Protein AF-A0A929ILS2-F1 (afdb_monomer_lite)

Secondary structure (DSSP, 8-state):
-HHHHHHHHTS-HHHHHHHHHHTT-TT-------S-HHHHHHHHGGGG----HHHHHHHHHHS-TT-S-S-SS-HHHHGGGT-

Structure (mmCIF, N/CA/C/O backbone):
data_AF-A0A929ILS2-F1
#
_entry.id   AF-A0A929ILS2-F1
#
loop_
_atom_site.group_PDB
_atom_site.id
_atom_site.type_symbol
_atom_site.label_atom_id
_atom_site.label_alt_id
_atom_site.label_comp_id
_atom_site.label_asym_id
_atom_site.label_entity_id
_atom_site.label_seq_id
_atom_site.pdbx_PDB_ins_code
_atom_site.Cartn_x
_atom_site.Cartn_y
_atom_site.Cartn_z
_atom_site.occupancy
_atom_site.B_iso_or_equiv
_atom_site.auth_seq_id
_atom_site.auth_comp_id
_atom_site.auth_asym_id
_atom_site.auth_atom_id
_atom_site.pdbx_PDB_model_num
ATOM 1 N N . PRO A 1 1 ? -8.792 8.274 1.690 1.00 93.56 1 PRO A N 1
ATOM 2 C CA . PRO A 1 1 ? -9.233 6.988 2.300 1.00 93.56 1 PRO A CA 1
ATOM 3 C C . PRO A 1 1 ? -8.108 6.263 3.049 1.00 93.56 1 PRO A C 1
ATOM 5 O O . PRO A 1 1 ? -8.396 5.599 4.035 1.00 93.56 1 PRO A O 1
ATOM 8 N N . LEU A 1 2 ? -6.851 6.385 2.601 1.00 97.00 2 LEU A N 1
ATOM 9 C CA . LEU A 1 2 ? -5.726 5.662 3.196 1.00 97.00 2 LEU A CA 1
ATOM 10 C C . LEU A 1 2 ? -5.500 6.013 4.670 1.00 97.00 2 LEU A C 1
ATOM 12 O O . LEU A 1 2 ? -5.367 5.099 5.470 1.00 97.00 2 LEU A O 1
ATOM 16 N N . GLU A 1 3 ? -5.500 7.294 5.056 1.00 97.88 3 GLU A N 1
ATOM 17 C CA . GLU A 1 3 ? -5.279 7.686 6.458 1.00 97.88 3 GLU A CA 1
ATOM 18 C C . GLU A 1 3 ? -6.394 7.199 7.387 1.00 97.88 3 GLU A C 1
ATOM 20 O O . GLU A 1 3 ? -6.139 6.769 8.510 1.00 97.88 3 GLU A O 1
ATOM 25 N N . GLU A 1 4 ? -7.635 7.248 6.911 1.00 98.19 4 GLU A N 1
ATOM 26 C CA . GLU A 1 4 ? -8.807 6.799 7.659 1.00 98.19 4 GLU A CA 1
ATOM 27 C C . GLU A 1 4 ? -8.755 5.287 7.920 1.00 98.19 4 GLU A C 1
ATOM 29 O O . GLU A 1 4 ? -8.888 4.849 9.061 1.00 98.19 4 GLU A O 1
ATOM 34 N N . ILE A 1 5 ? -8.486 4.496 6.877 1.00 98.44 5 ILE A N 1
ATOM 35 C CA . ILE A 1 5 ? -8.356 3.036 6.975 1.00 98.44 5 ILE A CA 1
ATOM 36 C C . ILE A 1 5 ? -7.127 2.674 7.819 1.00 98.44 5 ILE A C 1
ATOM 38 O O . ILE A 1 5 ? -7.204 1.808 8.685 1.00 98.44 5 ILE A O 1
ATOM 42 N N . ALA A 1 6 ? -6.013 3.386 7.653 1.00 98.25 6 ALA A N 1
ATOM 43 C CA . ALA A 1 6 ? -4.815 3.183 8.463 1.00 98.25 6 ALA A CA 1
ATOM 44 C C . ALA A 1 6 ? -5.092 3.412 9.955 1.00 98.25 6 ALA A C 1
ATOM 46 O O . ALA A 1 6 ? -4.670 2.627 10.799 1.00 98.25 6 ALA A O 1
ATOM 47 N N . THR A 1 7 ? -5.874 4.446 10.275 1.00 98.31 7 THR A N 1
ATOM 48 C CA . THR A 1 7 ? -6.297 4.739 11.650 1.00 98.31 7 THR A CA 1
ATOM 49 C C . THR A 1 7 ? -7.190 3.630 12.207 1.00 98.31 7 THR A C 1
ATOM 51 O O . THR A 1 7 ? -6.960 3.176 13.325 1.00 98.31 7 THR A O 1
ATOM 54 N N . LYS A 1 8 ? -8.168 3.154 11.422 1.00 98.19 8 LYS A N 1
ATOM 55 C CA . LYS A 1 8 ? -9.056 2.033 11.782 1.00 98.19 8 LYS A CA 1
ATOM 56 C C . LYS A 1 8 ? -8.271 0.760 12.123 1.00 98.19 8 LYS A C 1
ATOM 58 O O . LYS A 1 8 ? -8.621 0.075 13.078 1.00 98.19 8 LYS A O 1
ATOM 63 N N . HIS A 1 9 ? -7.212 0.473 11.369 1.00 97.62 9 HIS A N 1
ATOM 64 C CA . HIS A 1 9 ? -6.391 -0.735 11.517 1.00 97.62 9 HIS A CA 1
ATOM 65 C C . HIS A 1 9 ? -5.142 -0.559 12.388 1.00 97.62 9 HIS A C 1
ATOM 67 O O . HIS A 1 9 ? -4.386 -1.510 12.571 1.00 97.62 9 HIS A O 1
ATOM 73 N N . GLY A 1 10 ? -4.897 0.639 12.929 1.00 97.44 10 GLY A N 1
ATOM 74 C CA . GLY A 1 10 ? -3.705 0.921 13.735 1.00 97.44 10 GLY A CA 1
ATOM 75 C C . GLY A 1 10 ? -2.385 0.727 12.974 1.00 97.44 10 GLY A C 1
ATOM 76 O O . GLY A 1 10 ? -1.388 0.313 13.564 1.00 97.44 10 GLY A O 1
ATOM 77 N N . CYS A 1 11 ? -2.380 0.996 11.669 1.00 97.81 11 CYS A N 1
ATOM 78 C CA . CYS A 1 11 ? -1.255 0.763 10.765 1.00 97.81 11 CYS A CA 1
ATOM 79 C C . CYS A 1 11 ? -0.862 2.058 10.027 1.00 97.81 11 CYS A C 1
ATOM 81 O O . CYS A 1 11 ? -1.402 3.132 10.302 1.00 97.81 11 CYS A O 1
ATOM 83 N N . THR A 1 12 ? 0.113 2.003 9.114 1.00 98.12 12 THR A N 1
ATOM 84 C CA . THR A 1 12 ? 0.488 3.175 8.303 1.00 98.12 12 THR A CA 1
ATOM 85 C C . THR A 1 12 ? -0.289 3.230 6.984 1.00 98.12 12 THR A C 1
ATOM 87 O O . THR A 1 12 ? -0.648 2.192 6.425 1.00 98.12 12 THR A O 1
ATOM 90 N N . PRO A 1 13 ? -0.497 4.425 6.397 1.00 98.00 13 PRO A N 1
ATOM 91 C CA . PRO A 1 13 ? -1.095 4.546 5.065 1.00 98.00 13 PRO A CA 1
ATOM 92 C C . PRO A 1 13 ? -0.350 3.752 3.979 1.00 98.00 13 PRO A C 1
ATOM 94 O O . PRO A 1 13 ? -0.972 3.258 3.041 1.00 98.00 13 PRO A O 1
ATOM 97 N N . ALA A 1 14 ? 0.973 3.599 4.110 1.00 97.19 14 ALA A N 1
ATOM 98 C CA . ALA A 1 14 ? 1.770 2.793 3.188 1.00 97.19 14 ALA A CA 1
ATOM 99 C C . ALA A 1 14 ? 1.438 1.298 3.304 1.00 97.19 14 ALA A C 1
ATOM 101 O O . ALA A 1 14 ? 1.343 0.615 2.285 1.00 97.19 14 ALA A O 1
ATOM 102 N N . GLN A 1 15 ? 1.202 0.804 4.524 1.00 98.25 15 GLN A N 1
ATOM 103 C CA . GLN A 1 15 ? 0.764 -0.573 4.753 1.00 98.25 15 GLN A CA 1
ATOM 104 C C . GLN A 1 15 ? -0.612 -0.832 4.142 1.00 98.25 15 GLN A C 1
ATOM 106 O O . GLN A 1 15 ? -0.780 -1.845 3.471 1.00 98.25 15 GLN A O 1
ATOM 111 N N . VAL A 1 16 ? -1.559 0.104 4.284 1.00 98.44 16 VAL A N 1
ATOM 112 C CA . VAL A 1 16 ? -2.881 0.004 3.637 1.00 98.44 16 VAL A CA 1
ATOM 113 C C . VAL A 1 16 ? -2.749 -0.073 2.118 1.00 98.44 16 VAL A C 1
ATOM 115 O O . VAL A 1 16 ? -3.343 -0.948 1.495 1.00 98.44 16 VAL A O 1
ATOM 118 N N . ALA A 1 17 ? -1.952 0.812 1.514 1.00 97.12 17 ALA A N 1
ATOM 119 C CA . ALA A 1 17 ? -1.764 0.823 0.066 1.00 97.12 17 ALA A CA 1
ATOM 120 C C . ALA A 1 17 ? -1.151 -0.490 -0.452 1.00 97.12 17 ALA A C 1
ATOM 122 O O . ALA A 1 17 ? -1.587 -1.012 -1.475 1.00 97.12 17 ALA A O 1
ATOM 123 N N . LEU A 1 18 ? -0.161 -1.040 0.258 1.00 97.69 18 LEU A N 1
ATOM 124 C CA . LEU A 1 18 ? 0.470 -2.307 -0.113 1.00 97.69 18 LEU A CA 1
ATOM 125 C C . LEU A 1 18 ? -0.464 -3.506 0.084 1.00 97.69 18 LEU A C 1
ATOM 127 O O . LEU A 1 18 ? -0.539 -4.345 -0.808 1.00 97.69 18 LEU A O 1
ATOM 131 N N . ALA A 1 19 ? -1.194 -3.570 1.201 1.00 97.75 19 ALA A N 1
ATOM 132 C CA . ALA A 1 19 ? -2.165 -4.633 1.463 1.00 97.75 19 ALA A CA 1
ATOM 133 C C . ALA A 1 19 ? -3.287 -4.642 0.416 1.00 97.75 19 ALA A C 1
ATOM 135 O O . ALA A 1 19 ? -3.688 -5.702 -0.053 1.00 97.75 19 ALA A O 1
ATOM 136 N N . TRP A 1 20 ? -3.734 -3.462 -0.019 1.00 97.44 20 TRP A N 1
ATOM 137 C CA . TRP A 1 20 ? -4.714 -3.338 -1.095 1.00 97.44 20 TRP A CA 1
ATOM 138 C C . TRP A 1 20 ? -4.199 -3.880 -2.427 1.00 97.44 20 TRP A C 1
ATOM 140 O O . TRP A 1 20 ? -4.911 -4.641 -3.070 1.00 97.44 20 TRP A O 1
ATOM 150 N N . ILE A 1 21 ? -2.960 -3.549 -2.819 1.00 95.12 21 ILE A N 1
ATOM 151 C CA . ILE A 1 21 ? -2.349 -4.080 -4.052 1.00 95.12 21 ILE A CA 1
ATOM 152 C C . ILE A 1 21 ? -2.232 -5.607 -3.986 1.00 95.12 21 ILE A C 1
ATOM 154 O O . ILE A 1 21 ? -2.548 -6.281 -4.961 1.00 95.12 21 ILE A O 1
ATOM 158 N N . LEU A 1 22 ? -1.801 -6.148 -2.844 1.00 95.75 22 LEU A N 1
ATOM 159 C CA . LEU A 1 22 ? -1.683 -7.593 -2.628 1.00 95.75 22 LEU A CA 1
ATOM 160 C C . LEU A 1 22 ? -3.040 -8.312 -2.689 1.00 95.75 22 LEU A C 1
ATOM 162 O O . LEU A 1 22 ? -3.091 -9.473 -3.074 1.00 95.75 22 LEU A O 1
ATOM 166 N N . ALA A 1 23 ? -4.136 -7.631 -2.345 1.00 95.50 23 ALA A N 1
ATOM 167 C CA . ALA A 1 23 ? -5.485 -8.191 -2.401 1.00 95.50 23 ALA A CA 1
ATOM 168 C C . ALA A 1 23 ? -6.075 -8.263 -3.825 1.00 95.50 23 ALA A C 1
ATOM 170 O O . ALA A 1 23 ? -7.113 -8.891 -4.012 1.00 95.50 23 ALA A O 1
ATOM 171 N N . GLN A 1 24 ? -5.448 -7.634 -4.828 1.00 92.88 24 GLN A N 1
ATOM 172 C CA . GLN A 1 24 ? -5.981 -7.593 -6.198 1.00 92.88 24 GLN A CA 1
ATOM 173 C C . GLN A 1 24 ? -5.789 -8.909 -6.974 1.00 92.88 24 GLN A C 1
ATOM 175 O O . GLN A 1 24 ? -6.449 -9.111 -7.992 1.00 92.88 24 GLN A O 1
ATOM 180 N N . GLY A 1 25 ? -4.903 -9.800 -6.517 1.00 92.12 25 GLY A N 1
ATOM 181 C CA . GLY A 1 25 ? -4.672 -11.099 -7.147 1.00 92.12 25 GLY A CA 1
ATOM 182 C C . GLY A 1 25 ? -3.336 -11.729 -6.761 1.00 92.12 25 GLY A C 1
ATOM 183 O O . GLY A 1 25 ? -2.354 -11.031 -6.511 1.00 92.12 25 GLY A O 1
ATOM 184 N N . ASP A 1 26 ? -3.288 -13.062 -6.761 1.00 92.62 26 ASP A N 1
ATOM 185 C CA . ASP A 1 26 ? -2.080 -13.838 -6.434 1.00 92.62 26 ASP A CA 1
ATOM 186 C C . ASP A 1 26 ? -0.950 -13.667 -7.471 1.00 92.62 26 ASP A C 1
ATOM 188 O O . ASP A 1 26 ? 0.201 -14.031 -7.227 1.00 92.62 26 ASP A O 1
ATOM 192 N N . ASP A 1 27 ? -1.265 -13.116 -8.644 1.00 96.31 27 ASP A N 1
ATOM 193 C CA . ASP A 1 27 ? -0.337 -12.797 -9.728 1.00 96.31 27 ASP A CA 1
ATOM 194 C C . ASP A 1 27 ? 0.258 -11.380 -9.627 1.00 96.31 27 ASP A C 1
ATOM 196 O O . ASP A 1 27 ? 1.092 -10.990 -10.451 1.00 96.31 27 ASP A O 1
ATOM 200 N N . ILE A 1 28 ? -0.117 -10.613 -8.599 1.00 93.88 28 ILE A N 1
ATOM 201 C CA . ILE A 1 28 ? 0.340 -9.240 -8.388 1.00 93.88 28 ILE A CA 1
ATOM 202 C C . ILE A 1 28 ? 1.392 -9.199 -7.278 1.00 93.88 28 ILE A C 1
ATOM 204 O O . ILE A 1 28 ? 1.115 -9.399 -6.098 1.00 93.88 28 ILE A O 1
ATOM 208 N N . VAL A 1 29 ? 2.628 -8.861 -7.659 1.00 94.69 29 VAL A N 1
ATOM 209 C CA . VAL A 1 29 ? 3.761 -8.755 -6.728 1.00 94.69 29 VAL A CA 1
ATOM 210 C C . VAL A 1 29 ? 4.250 -7.302 -6.649 1.00 94.69 29 VAL A C 1
ATOM 212 O O . VAL A 1 29 ? 4.938 -6.836 -7.564 1.00 94.69 29 VAL A O 1
ATOM 215 N N . PRO A 1 30 ? 3.932 -6.552 -5.576 1.00 93.94 30 PRO A N 1
ATOM 216 C CA . PRO A 1 30 ? 4.441 -5.198 -5.403 1.00 93.94 30 PRO A CA 1
ATOM 217 C C . PRO A 1 30 ? 5.948 -5.208 -5.115 1.00 93.94 30 PRO A C 1
ATOM 219 O O . PRO A 1 30 ? 6.449 -5.998 -4.319 1.00 93.94 30 PRO A O 1
ATOM 222 N N . ILE A 1 31 ? 6.673 -4.265 -5.721 1.00 96.25 31 ILE A N 1
ATOM 223 C CA . ILE A 1 31 ? 8.125 -4.079 -5.551 1.00 96.25 31 ILE A CA 1
ATOM 224 C C . ILE A 1 31 ? 8.441 -2.708 -4.923 1.00 96.25 31 ILE A C 1
ATOM 226 O O . ILE A 1 31 ? 9.005 -1.831 -5.585 1.00 96.25 31 ILE A O 1
ATOM 230 N N . PRO A 1 32 ? 8.051 -2.462 -3.656 1.00 95.06 32 PRO A N 1
ATOM 231 C CA . PRO A 1 32 ? 8.219 -1.153 -3.041 1.00 95.06 32 PRO A CA 1
ATOM 232 C C . PRO A 1 32 ? 9.700 -0.831 -2.802 1.00 95.06 32 PRO A C 1
ATOM 234 O O . PRO A 1 32 ? 10.378 -1.454 -1.985 1.00 95.06 32 PRO A O 1
ATOM 237 N N . GLY A 1 33 ? 10.201 0.189 -3.498 1.00 95.62 33 GLY A N 1
ATOM 238 C CA . GLY A 1 33 ? 11.559 0.696 -3.321 1.00 95.62 33 GLY A CA 1
ATOM 239 C C . GLY A 1 33 ? 11.658 1.720 -2.189 1.00 95.62 33 GLY A C 1
ATOM 240 O O . GLY A 1 33 ? 10.877 2.667 -2.118 1.00 95.62 33 GLY A O 1
ATOM 241 N N . THR A 1 34 ? 12.665 1.585 -1.325 1.00 96.00 34 THR A N 1
ATOM 242 C CA . THR A 1 34 ? 12.997 2.580 -0.295 1.00 96.00 34 THR A CA 1
ATOM 243 C C . THR A 1 34 ? 14.503 2.628 -0.043 1.00 96.00 34 THR A C 1
ATOM 245 O O . THR A 1 34 ? 15.209 1.647 -0.249 1.00 96.00 34 THR A O 1
ATOM 248 N N . LYS A 1 35 ? 15.005 3.780 0.417 1.00 96.94 35 LYS A N 1
ATOM 249 C CA . LYS A 1 35 ? 16.402 3.962 0.858 1.00 96.94 35 LYS A CA 1
ATOM 250 C C . LYS A 1 35 ? 16.568 3.865 2.379 1.00 96.94 35 LYS A C 1
ATOM 252 O O . LYS A 1 35 ? 17.674 4.035 2.878 1.00 96.94 35 LYS A O 1
ATOM 257 N N . ARG A 1 36 ? 15.468 3.685 3.115 1.00 97.69 36 ARG A N 1
ATOM 258 C CA . ARG A 1 36 ? 15.425 3.731 4.581 1.00 97.69 36 ARG A CA 1
ATOM 259 C C . ARG A 1 36 ? 15.087 2.350 5.142 1.00 97.69 36 ARG A C 1
ATOM 261 O O . ARG A 1 36 ? 14.016 1.847 4.790 1.00 97.69 36 ARG A O 1
ATOM 268 N N . PRO A 1 37 ? 15.932 1.759 6.005 1.00 96.6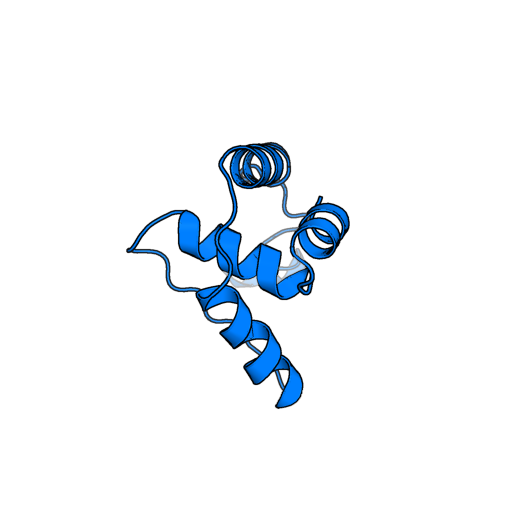2 37 PRO A N 1
ATOM 269 C CA . PRO A 1 37 ? 15.666 0.453 6.608 1.00 96.62 37 PRO A CA 1
ATOM 270 C C . PRO A 1 37 ? 14.338 0.395 7.368 1.00 96.62 37 PRO A C 1
ATOM 272 O O . PRO A 1 37 ? 13.613 -0.589 7.275 1.00 96.62 37 PRO A O 1
ATOM 275 N N . GLU A 1 38 ? 13.954 1.476 8.048 1.00 96.69 38 GLU A N 1
ATOM 276 C CA . GLU A 1 38 ? 12.714 1.527 8.835 1.00 96.69 38 GLU A CA 1
ATOM 277 C C . GLU A 1 38 ? 11.482 1.348 7.942 1.00 96.69 38 GLU A C 1
ATOM 279 O O . GLU A 1 38 ? 10.505 0.717 8.335 1.00 96.69 38 GLU A O 1
ATOM 284 N N . ARG A 1 39 ? 11.554 1.840 6.699 1.00 97.12 39 ARG A N 1
ATOM 285 C CA . ARG A 1 39 ? 10.478 1.695 5.712 1.00 97.12 39 ARG A CA 1
ATOM 286 C C . ARG A 1 39 ? 10.393 0.292 5.135 1.00 97.12 39 ARG A C 1
ATOM 288 O O . ARG A 1 39 ? 9.320 -0.099 4.703 1.00 97.12 39 ARG A O 1
ATOM 295 N N . VAL A 1 40 ? 11.485 -0.473 5.145 1.00 96.25 40 VAL A N 1
ATOM 296 C CA . VAL A 1 40 ? 11.428 -1.897 4.789 1.00 96.25 40 VAL A CA 1
ATOM 297 C C . VAL A 1 40 ? 10.567 -2.631 5.814 1.00 96.25 40 VAL A C 1
ATOM 299 O O . VAL A 1 40 ? 9.617 -3.304 5.433 1.00 96.25 40 VAL A O 1
ATOM 302 N N . ASN A 1 41 ? 10.840 -2.426 7.107 1.00 94.25 41 ASN A N 1
ATOM 303 C CA . ASN A 1 41 ? 10.055 -3.031 8.187 1.00 94.25 41 ASN A CA 1
ATOM 304 C C . ASN A 1 41 ? 8.591 -2.573 8.164 1.00 94.25 41 ASN A C 1
ATOM 306 O O . ASN A 1 41 ? 7.691 -3.393 8.322 1.00 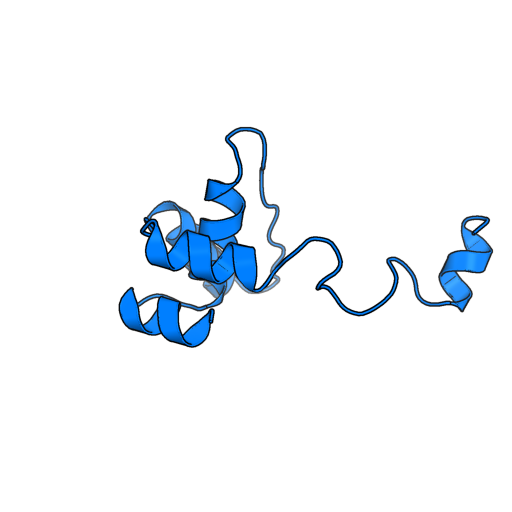94.25 41 ASN A O 1
ATOM 310 N N . GLU A 1 42 ? 8.350 -1.282 7.918 1.00 96.69 42 GLU A N 1
ATOM 311 C CA . GLU A 1 42 ? 6.998 -0.747 7.744 1.00 96.69 42 GLU A CA 1
ATOM 312 C C . GLU A 1 42 ? 6.262 -1.460 6.597 1.00 96.69 42 GLU A C 1
ATOM 314 O O . GLU A 1 42 ? 5.180 -2.001 6.814 1.00 96.69 42 GLU A O 1
ATOM 319 N N . ASN A 1 43 ? 6.873 -1.549 5.411 1.00 97.25 43 ASN A N 1
ATOM 320 C CA . ASN A 1 43 ? 6.272 -2.189 4.238 1.00 97.25 43 ASN A CA 1
ATOM 321 C C . ASN A 1 43 ? 5.970 -3.676 4.469 1.00 97.25 43 ASN A C 1
ATOM 323 O O . ASN A 1 43 ? 4.924 -4.155 4.040 1.00 97.25 43 ASN A O 1
ATOM 327 N N . LEU A 1 44 ? 6.850 -4.403 5.168 1.00 96.12 44 LEU A N 1
ATOM 328 C CA . LEU A 1 44 ? 6.635 -5.817 5.499 1.00 96.12 44 LEU A CA 1
ATOM 329 C C . LEU A 1 44 ? 5.388 -6.033 6.363 1.00 96.12 44 LEU A C 1
ATOM 331 O O . LEU A 1 44 ? 4.730 -7.062 6.236 1.00 96.12 44 LEU A O 1
ATOM 335 N N . GLY A 1 45 ? 5.024 -5.061 7.204 1.00 96.56 45 GLY A N 1
ATOM 336 C CA . GLY A 1 45 ? 3.810 -5.146 8.015 1.00 96.56 45 GLY A CA 1
ATOM 337 C C . GLY A 1 45 ? 2.516 -5.211 7.194 1.00 96.56 45 GLY A C 1
ATOM 338 O O . GLY A 1 45 ? 1.525 -5.732 7.696 1.00 96.56 45 GLY A O 1
ATOM 339 N N . ALA A 1 46 ? 2.530 -4.781 5.926 1.00 97.50 46 ALA A N 1
ATOM 340 C CA . ALA A 1 46 ? 1.382 -4.904 5.027 1.00 97.50 46 ALA A CA 1
ATOM 341 C C . ALA A 1 46 ? 0.954 -6.363 4.793 1.00 97.50 46 ALA A C 1
ATOM 343 O O . ALA A 1 46 ? -0.224 -6.621 4.586 1.00 97.50 46 ALA A O 1
ATOM 344 N N . LEU A 1 47 ? 1.888 -7.319 4.880 1.00 95.81 47 LEU A N 1
ATOM 345 C CA . LEU A 1 47 ? 1.606 -8.751 4.708 1.00 95.81 47 LEU A CA 1
ATOM 346 C C . LEU A 1 47 ? 0.701 -9.322 5.811 1.00 95.81 47 LEU A C 1
ATOM 348 O O . LEU A 1 47 ? 0.092 -10.368 5.623 1.00 95.81 47 LEU A O 1
ATOM 352 N N . ASN A 1 48 ? 0.630 -8.646 6.960 1.00 96.00 48 ASN A N 1
ATOM 353 C CA . ASN A 1 48 ? -0.181 -9.058 8.105 1.00 96.00 48 ASN A CA 1
ATOM 354 C C . ASN A 1 48 ? -1.495 -8.268 8.212 1.00 96.00 48 ASN A C 1
ATOM 356 O O . ASN A 1 48 ? -2.242 -8.457 9.171 1.00 96.00 48 ASN A O 1
ATOM 360 N N . LEU A 1 49 ? -1.762 -7.351 7.276 1.00 97.19 49 LEU A N 1
ATOM 361 C CA . LEU A 1 49 ? -2.948 -6.504 7.290 1.00 97.19 49 LEU A CA 1
ATOM 362 C C . LEU A 1 49 ? -4.049 -7.128 6.428 1.00 97.19 49 LEU A C 1
ATOM 364 O O . LEU A 1 49 ? -3.936 -7.170 5.206 1.00 97.19 49 LEU A O 1
ATOM 368 N N . ALA A 1 50 ? -5.135 -7.561 7.067 1.00 95.25 50 ALA A N 1
ATOM 369 C CA . ALA A 1 50 ? -6.348 -7.993 6.382 1.00 95.25 50 ALA A CA 1
ATOM 370 C C . ALA A 1 50 ? -7.325 -6.814 6.266 1.00 95.25 50 ALA A C 1
ATOM 372 O O . ALA A 1 50 ? -7.872 -6.352 7.268 1.00 95.25 50 ALA A O 1
ATOM 373 N N . LEU A 1 51 ? -7.525 -6.321 5.045 1.00 97.56 51 LEU A N 1
ATOM 374 C CA . LEU A 1 51 ? -8.553 -5.324 4.747 1.00 97.56 51 LEU A CA 1
ATOM 375 C C . LEU A 1 51 ? -9.910 -6.021 4.632 1.00 97.56 51 LEU A C 1
ATOM 377 O O . LEU A 1 51 ? -10.000 -7.082 4.017 1.00 97.56 51 LEU A O 1
ATOM 381 N N . ASP A 1 52 ? -10.951 -5.439 5.224 1.00 97.38 52 ASP A N 1
ATOM 382 C CA . ASP A 1 52 ? -12.308 -5.960 5.055 1.00 97.38 52 ASP A CA 1
ATOM 383 C C . ASP A 1 52 ? -12.939 -5.495 3.735 1.00 97.38 52 ASP A C 1
ATOM 385 O O . ASP A 1 52 ? -12.440 -4.584 3.068 1.00 97.38 52 ASP A O 1
ATOM 389 N N . ASP A 1 53 ? -14.060 -6.115 3.359 1.00 97.62 53 ASP A N 1
ATOM 390 C CA . ASP A 1 53 ? -14.765 -5.825 2.105 1.00 97.62 53 ASP A CA 1
ATOM 391 C C . ASP A 1 53 ? -15.142 -4.341 1.966 1.00 97.62 53 ASP A C 1
ATOM 393 O O . ASP A 1 53 ? -15.172 -3.800 0.860 1.00 97.62 53 ASP A O 1
ATOM 397 N N . GLY A 1 54 ? -15.418 -3.661 3.084 1.00 98.00 54 GLY A N 1
ATOM 398 C CA . GLY A 1 54 ? -15.745 -2.239 3.095 1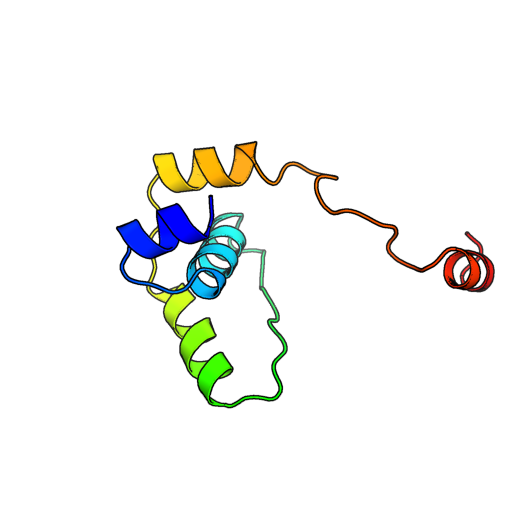.00 98.00 54 GLY A CA 1
ATOM 399 C C . GLY A 1 54 ? -14.532 -1.369 2.778 1.00 98.00 54 GLY A C 1
ATOM 400 O O . GLY A 1 54 ? -14.638 -0.414 2.003 1.00 98.00 54 GLY A O 1
ATOM 401 N N . ASP A 1 55 ? -13.375 -1.709 3.343 1.00 98.06 55 ASP A N 1
ATOM 402 C CA . ASP A 1 55 ? -12.114 -1.033 3.050 1.00 98.06 55 ASP A CA 1
ATOM 403 C C . ASP A 1 55 ? -11.699 -1.246 1.593 1.00 98.06 55 ASP A C 1
ATOM 405 O O . ASP A 1 55 ? -11.366 -0.275 0.909 1.00 98.06 55 ASP A O 1
ATOM 409 N N . LEU A 1 56 ? -11.780 -2.488 1.102 1.00 97.56 56 LEU A N 1
ATOM 410 C CA . LEU A 1 56 ? -11.476 -2.831 -0.289 1.00 97.56 56 LEU A CA 1
ATOM 411 C C . LEU A 1 56 ? -12.389 -2.072 -1.255 1.00 97.56 56 LEU A C 1
ATOM 413 O O . LEU A 1 56 ? -11.891 -1.336 -2.105 1.00 97.56 56 LEU A O 1
ATOM 417 N N . ALA A 1 57 ? -13.709 -2.126 -1.053 1.00 97.00 57 ALA A N 1
ATOM 418 C CA . ALA A 1 57 ? -14.665 -1.413 -1.898 1.00 97.00 57 ALA A CA 1
ATOM 419 C C . ALA A 1 57 ? -14.418 0.106 -1.914 1.00 97.00 57 ALA A C 1
ATOM 421 O O . ALA A 1 57 ? -14.537 0.759 -2.954 1.00 97.00 57 ALA A O 1
ATOM 422 N N . LYS A 1 58 ? -14.046 0.691 -0.768 1.00 97.50 58 LYS A N 1
ATOM 423 C CA . LYS A 1 58 ? -13.726 2.120 -0.667 1.00 97.50 58 LYS A CA 1
ATOM 424 C C . LYS A 1 58 ? -12.445 2.479 -1.420 1.00 97.50 58 LYS A C 1
ATOM 426 O O . LYS A 1 58 ? -12.383 3.541 -2.048 1.00 97.50 58 LYS A O 1
ATOM 431 N N . LEU A 1 59 ? -11.421 1.632 -1.339 1.00 96.75 59 LEU A N 1
ATOM 432 C CA . LEU A 1 59 ? -10.154 1.825 -2.042 1.00 96.75 59 LEU A CA 1
ATOM 433 C C . LEU A 1 59 ? -10.337 1.663 -3.554 1.00 96.75 59 LEU A C 1
ATOM 435 O O . LEU A 1 59 ? -9.932 2.561 -4.290 1.00 96.75 59 LEU A O 1
ATOM 439 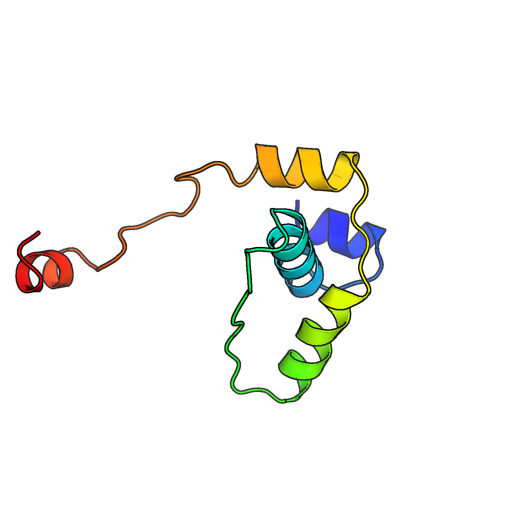N N . ASP A 1 60 ? -11.044 0.625 -4.000 1.00 95.06 60 ASP A N 1
ATOM 440 C CA . ASP A 1 60 ? -11.343 0.371 -5.416 1.00 95.06 60 ASP A CA 1
ATOM 441 C C . ASP A 1 60 ? -12.136 1.523 -6.050 1.00 95.06 60 ASP A C 1
ATOM 443 O O . ASP A 1 60 ? -11.809 1.995 -7.141 1.00 95.06 60 ASP A O 1
ATOM 447 N N . ALA A 1 61 ? -13.144 2.044 -5.341 1.00 94.69 61 ALA A N 1
ATOM 448 C CA . ALA A 1 61 ? -13.930 3.186 -5.808 1.00 94.69 61 ALA A CA 1
ATOM 449 C C . ALA A 1 61 ? -13.113 4.488 -5.878 1.00 94.69 61 ALA A C 1
ATOM 451 O O . ALA A 1 61 ? -13.418 5.367 -6.685 1.00 94.69 61 ALA A O 1
ATOM 452 N N . THR A 1 62 ? -12.085 4.633 -5.034 1.00 94.62 62 THR A N 1
ATOM 453 C CA . THR A 1 62 ? -11.238 5.834 -5.018 1.00 94.62 62 THR A CA 1
ATOM 454 C C . THR A 1 62 ? -10.133 5.771 -6.074 1.00 94.62 62 THR A C 1
ATOM 456 O O . THR A 1 62 ? -9.832 6.780 -6.711 1.00 94.62 62 THR A O 1
ATOM 459 N N . PHE A 1 63 ? -9.513 4.604 -6.257 1.00 92.06 63 PHE A N 1
ATOM 460 C CA . PHE A 1 63 ? -8.325 4.407 -7.090 1.00 92.06 63 PHE A CA 1
ATOM 461 C C . PHE A 1 63 ? -8.651 3.645 -8.378 1.00 92.06 63 PHE A C 1
ATOM 463 O O . PHE A 1 63 ? -8.017 2.647 -8.714 1.00 92.06 63 PHE A O 1
ATOM 470 N N . THR A 1 64 ? -9.638 4.140 -9.122 1.00 89.69 64 THR A N 1
ATOM 471 C CA . THR A 1 64 ? -10.040 3.557 -10.407 1.00 89.69 64 THR A CA 1
ATOM 472 C C . THR A 1 64 ? -8.916 3.631 -11.454 1.00 89.69 64 THR A C 1
ATOM 474 O O . THR A 1 64 ? -8.017 4.477 -11.360 1.00 89.69 64 THR A O 1
ATOM 477 N N . PRO A 1 65 ? -8.935 2.773 -12.494 1.00 85.06 65 PRO A N 1
ATOM 478 C CA . PRO A 1 65 ? -7.977 2.864 -13.591 1.00 85.06 65 PRO A CA 1
ATOM 479 C C . PRO A 1 65 ? -7.930 4.280 -14.186 1.00 85.06 65 PRO A C 1
ATOM 481 O O . PRO A 1 65 ? -8.945 4.823 -14.612 1.00 85.06 65 PRO A O 1
ATOM 484 N N . GLY A 1 66 ? -6.739 4.884 -14.209 1.00 83.38 66 GLY A N 1
ATOM 485 C CA . GLY A 1 66 ? -6.545 6.267 -14.665 1.00 83.38 66 GLY A CA 1
ATOM 486 C C . GLY A 1 66 ? -6.682 7.343 -13.579 1.00 83.38 66 GLY A C 1
ATOM 487 O O . GLY A 1 66 ? -6.491 8.516 -13.883 1.00 83.38 66 GLY A O 1
ATOM 488 N N . ALA A 1 67 ? -6.936 6.977 -12.317 1.00 85.06 67 ALA A N 1
ATOM 489 C CA . ALA A 1 67 ? -6.971 7.925 -11.198 1.00 85.06 67 ALA A CA 1
ATOM 490 C C . ALA A 1 67 ? -5.605 8.579 -10.903 1.00 85.06 67 ALA A C 1
ATOM 492 O O . ALA A 1 67 ? -5.539 9.651 -10.297 1.00 85.06 67 ALA A O 1
ATOM 493 N N . ALA A 1 68 ? -4.502 7.952 -11.326 1.00 83.75 68 ALA A N 1
ATOM 494 C CA . ALA A 1 68 ? -3.169 8.522 -11.185 1.00 83.75 68 ALA A CA 1
ATOM 495 C C . ALA A 1 68 ? -2.998 9.739 -12.107 1.00 83.75 68 ALA A C 1
ATOM 497 O O . ALA A 1 68 ? -3.262 9.674 -13.307 1.00 83.75 68 ALA A O 1
ATOM 498 N N . GLN A 1 69 ? -2.511 10.849 -11.551 1.00 83.38 69 GLN A N 1
ATOM 499 C CA . GLN A 1 69 ? -2.230 12.047 -12.336 1.00 83.38 69 GLN A CA 1
ATOM 500 C C . GLN A 1 69 ? -0.888 11.953 -13.060 1.00 83.38 69 GLN A C 1
ATOM 502 O O . GLN A 1 69 ? 0.119 11.517 -12.500 1.00 83.38 69 GLN A O 1
ATOM 507 N N . GLY A 1 70 ? -0.869 12.478 -14.282 1.00 82.69 70 GLY A N 1
ATOM 508 C CA . GLY A 1 70 ? 0.332 12.600 -15.094 1.00 82.69 70 GLY A CA 1
ATOM 509 C C . GLY A 1 70 ? 0.521 11.455 -16.083 1.00 82.69 70 GLY A C 1
ATOM 510 O O . GLY A 1 70 ? -0.187 10.452 -16.098 1.00 82.69 70 GLY A O 1
ATOM 511 N N . THR A 1 71 ? 1.486 11.647 -16.969 1.00 83.12 71 THR A N 1
ATOM 512 C CA . THR A 1 71 ? 1.865 10.682 -17.996 1.00 83.12 71 THR A CA 1
ATOM 513 C C . THR A 1 71 ? 3.019 9.812 -17.503 1.00 83.12 71 THR A C 1
ATOM 515 O O . THR A 1 71 ? 3.822 10.232 -16.670 1.00 83.12 71 THR A O 1
ATOM 518 N N . ARG A 1 72 ? 3.167 8.608 -18.074 1.00 80.00 72 ARG A N 1
ATOM 519 C CA . ARG A 1 72 ? 4.295 7.701 -17.778 1.00 80.00 72 ARG A CA 1
ATOM 520 C C . ARG A 1 72 ? 5.666 8.374 -17.941 1.00 80.00 72 ARG A C 1
ATOM 522 O O . ARG A 1 72 ? 6.599 8.054 -17.212 1.00 80.00 72 ARG A O 1
ATOM 529 N N . TYR A 1 73 ? 5.778 9.300 -18.892 1.00 83.50 73 TY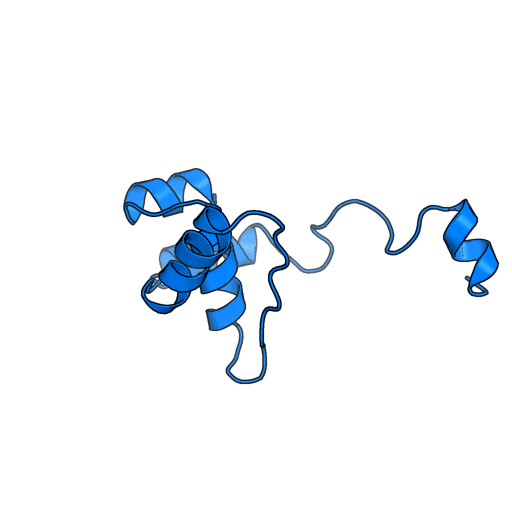R A N 1
ATOM 530 C CA . TYR A 1 73 ? 6.953 10.144 -19.094 1.00 83.50 73 TYR A CA 1
ATOM 531 C C . TYR A 1 73 ? 6.533 11.610 -19.174 1.00 83.50 73 TYR A C 1
ATOM 533 O O . TYR A 1 73 ? 5.486 11.887 -19.757 1.00 83.50 73 TYR A O 1
ATOM 541 N N . PRO A 1 74 ? 7.354 12.565 -18.702 1.00 81.56 74 PRO A N 1
ATOM 542 C CA . PRO A 1 74 ? 7.154 13.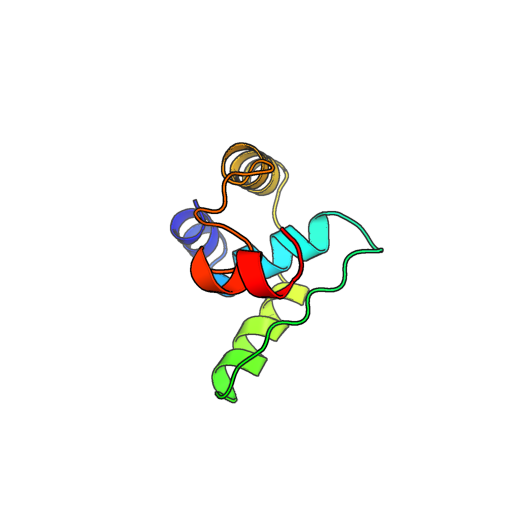980 -19.006 1.00 81.56 74 PRO A CA 1
ATOM 543 C C . PRO A 1 74 ? 7.043 14.206 -20.522 1.00 81.56 74 PRO A C 1
ATOM 545 O O . PRO A 1 74 ? 7.639 13.453 -21.292 1.00 81.56 74 PRO A O 1
ATOM 548 N N . ALA A 1 75 ? 6.357 15.264 -20.967 1.00 79.19 75 ALA A N 1
ATOM 549 C CA . ALA A 1 75 ? 6.091 15.513 -22.394 1.00 79.19 75 ALA A CA 1
ATOM 550 C C . ALA A 1 75 ? 7.350 15.462 -23.293 1.00 79.19 75 ALA A C 1
ATOM 552 O O . ALA A 1 75 ? 7.316 14.910 -24.390 1.00 79.19 75 ALA A O 1
ATOM 553 N N . GLY A 1 76 ? 8.494 15.972 -22.819 1.00 80.12 76 GLY A N 1
ATOM 554 C CA . GLY A 1 76 ? 9.768 15.874 -23.549 1.00 80.12 76 GLY A CA 1
ATOM 555 C C . GLY A 1 76 ? 10.374 14.462 -23.583 1.00 80.12 76 GLY A C 1
ATOM 556 O O . GLY A 1 76 ? 11.120 14.131 -24.500 1.00 80.12 76 GLY A O 1
ATOM 557 N N . GLY A 1 77 ? 10.044 13.620 -22.601 1.00 79.75 77 GLY A N 1
ATOM 558 C CA . GLY A 1 77 ? 10.442 12.216 -22.531 1.00 79.75 77 GLY A CA 1
ATOM 559 C C . GLY A 1 77 ? 9.623 11.310 -23.452 1.00 79.75 77 GLY A C 1
ATOM 560 O O . GLY A 1 77 ? 10.207 10.388 -24.016 1.00 79.75 77 GLY A O 1
ATOM 561 N N . MET A 1 78 ? 8.331 11.607 -23.660 1.00 76.75 78 MET A N 1
ATOM 562 C CA . MET A 1 78 ? 7.470 10.871 -24.605 1.00 76.75 78 MET A CA 1
ATOM 563 C C . MET A 1 78 ? 8.054 10.929 -26.026 1.00 76.75 78 MET A C 1
ATOM 565 O O . MET A 1 78 ? 8.334 9.880 -26.610 1.00 76.75 78 MET A O 1
ATOM 569 N N . LYS A 1 79 ? 8.454 12.129 -26.487 1.00 74.31 79 LYS A N 1
ATOM 570 C CA . LYS A 1 79 ? 9.078 12.330 -27.811 1.00 74.31 79 LYS A CA 1
ATOM 571 C C . LYS A 1 79 ? 10.320 11.467 -28.069 1.00 74.31 79 LYS A C 1
ATOM 573 O O . LYS A 1 79 ? 10.630 11.181 -29.221 1.00 74.31 79 LYS A O 1
ATOM 578 N N . ARG A 1 80 ? 11.059 11.063 -27.024 1.00 75.50 80 ARG A N 1
ATOM 579 C CA . ARG A 1 80 ? 12.277 10.236 -27.162 1.00 75.50 80 ARG A CA 1
ATOM 580 C C . ARG A 1 80 ? 11.998 8.738 -27.268 1.00 75.50 80 ARG A C 1
ATOM 582 O O . ARG A 1 80 ? 12.881 8.010 -27.705 1.00 75.50 80 ARG A O 1
ATOM 589 N N . VAL A 1 81 ? 10.818 8.280 -26.852 1.00 81.44 81 VAL A N 1
ATOM 590 C CA . VAL A 1 81 ? 10.396 6.872 -26.959 1.00 81.44 81 VAL A CA 1
ATOM 591 C C . VAL A 1 81 ? 9.434 6.646 -28.132 1.00 81.44 81 VAL A C 1
ATOM 593 O O . VAL A 1 81 ? 8.820 5.588 -28.220 1.00 81.44 81 VAL A O 1
ATOM 596 N N . GLY A 1 82 ? 9.329 7.619 -29.046 1.00 62.53 82 GLY A N 1
ATOM 597 C CA . GLY A 1 82 ? 8.499 7.527 -30.250 1.00 62.53 82 GLY A CA 1
ATOM 598 C C . GLY A 1 82 ? 7.000 7.726 -30.007 1.00 62.53 82 GLY A C 1
ATOM 599 O O . GLY A 1 82 ? 6.211 7.277 -30.834 1.00 62.53 82 GLY A O 1
ATOM 600 N N . LEU A 1 83 ? 6.621 8.372 -28.893 1.00 54.62 83 LEU A N 1
ATOM 601 C CA . LEU A 1 83 ? 5.240 8.705 -28.516 1.00 54.62 83 LEU A CA 1
ATOM 602 C C . LEU A 1 83 ? 5.034 10.215 -28.342 1.00 54.62 83 LEU A C 1
ATOM 604 O O . LEU A 1 83 ? 5.966 10.907 -27.873 1.00 54.62 83 LEU A O 1
#

pLDDT: mean 92.31, std 8.41, range [54.62, 98.44]

Sequence (83 aa):
PLEEIATKHGCTPAQVALAWILAQGDDIVPIPGTKRPERVNENLGALNLALDDGDLAKLDATFTPGAAQGTRYPAGGMKRVGL

Radius of gyration: 15.42 Å; chains: 1; bounding box: 32×30×44 Å

Foldseek 3Di:
DLVVVCVVQVAHSLLLVLLLQVVPDPPGDDDDDDPDPVVVVRNVCSVVDDDDPVSNVVCCVCDDVPNDDDDPDDPVVCVVVVD